Protein AF-A0A2V8E1J5-F1 (afdb_monomer_lite)

pLDDT: mean 92.18, std 7.78, range [53.56, 98.25]

Foldseek 3Di:
DDPVCPVVVVVVVVVVVVLCVVCPPPDPCQQQDAPDPPGDGNVRVVVVVVVVVVVVVVVVVVVVVVVVVQVVCVVVVRHDFDADPVPAPDDPPQDDPSGDPGPDTDD

Radius of gyration: 20.86 Å; chains: 1; bounding box: 44×29×52 Å

Structure (mmCIF, N/CA/C/O backbone):
data_AF-A0A2V8E1J5-F1
#
_entry.id   AF-A0A2V8E1J5-F1
#
loop_
_atom_site.group_PDB
_atom_site.id
_atom_site.type_symbol
_atom_site.label_atom_id
_atom_site.label_alt_id
_atom_site.label_comp_id
_atom_site.label_asym_id
_atom_site.label_entity_id
_atom_site.label_seq_id
_atom_site.pdbx_PDB_ins_code
_atom_site.Cartn_x
_atom_site.Cartn_y
_atom_site.Cartn_z
_atom_site.occupancy
_atom_site.B_iso_or_equiv
_atom_site.auth_seq_id
_atom_site.auth_comp_id
_atom_site.auth_asym_id
_atom_site.auth_atom_id
_atom_site.pdbx_PDB_model_num
ATOM 1 N N . MET A 1 1 ? 16.561 -16.121 2.751 1.00 53.56 1 MET A N 1
ATOM 2 C CA . MET A 1 1 ? 15.542 -15.066 2.552 1.00 53.56 1 MET A CA 1
ATOM 3 C C . MET A 1 1 ? 16.159 -13.998 1.662 1.00 53.56 1 MET A C 1
ATOM 5 O O . MET A 1 1 ? 17.330 -13.708 1.848 1.00 53.56 1 MET A O 1
ATOM 9 N N . ASP A 1 2 ? 15.435 -13.490 0.663 1.00 61.53 2 ASP A N 1
ATOM 10 C CA . ASP A 1 2 ? 15.954 -12.468 -0.262 1.00 61.53 2 ASP A CA 1
ATOM 11 C C . ASP A 1 2 ? 16.099 -11.111 0.453 1.00 61.53 2 ASP A C 1
ATOM 13 O O . ASP A 1 2 ? 15.094 -10.526 0.873 1.00 61.53 2 ASP A O 1
ATOM 17 N N . ALA A 1 3 ? 17.344 -10.644 0.602 1.00 69.25 3 ALA A N 1
ATOM 18 C CA . ALA A 1 3 ? 17.717 -9.427 1.327 1.00 69.25 3 ALA A CA 1
ATOM 19 C C . ALA A 1 3 ? 17.124 -8.148 0.710 1.00 69.25 3 ALA A C 1
ATOM 21 O O . ALA A 1 3 ? 16.905 -7.161 1.411 1.00 69.25 3 ALA A O 1
ATOM 22 N N . LYS A 1 4 ? 16.802 -8.153 -0.593 1.00 74.69 4 LYS A N 1
ATOM 23 C CA . LYS A 1 4 ? 16.320 -6.951 -1.298 1.00 74.69 4 LYS A CA 1
ATOM 24 C C . LYS A 1 4 ? 14.991 -6.420 -0.767 1.00 74.69 4 LYS A C 1
ATOM 26 O O . LYS A 1 4 ? 14.771 -5.213 -0.776 1.00 74.69 4 LYS A O 1
ATOM 31 N N . ASN A 1 5 ? 14.134 -7.301 -0.257 1.00 82.50 5 ASN A N 1
ATOM 32 C CA . ASN A 1 5 ? 12.801 -6.921 0.218 1.00 82.50 5 ASN A CA 1
ATOM 33 C C . ASN A 1 5 ? 12.697 -6.944 1.746 1.00 82.50 5 ASN A C 1
ATOM 35 O O . ASN A 1 5 ? 11.589 -6.904 2.276 1.00 82.50 5 ASN A O 1
ATOM 39 N N . GLU A 1 6 ? 13.815 -7.048 2.466 1.00 91.31 6 GLU A N 1
ATOM 40 C CA . GLU A 1 6 ? 13.813 -7.175 3.925 1.00 91.31 6 GLU A CA 1
ATOM 41 C C . GLU A 1 6 ? 13.187 -5.950 4.601 1.00 91.31 6 GLU A C 1
ATOM 43 O O . GLU A 1 6 ? 12.295 -6.102 5.432 1.00 91.31 6 GLU A O 1
ATOM 48 N N . TRP A 1 7 ? 13.535 -4.740 4.153 1.00 91.56 7 TRP A N 1
ATOM 49 C CA . TRP A 1 7 ? 12.934 -3.497 4.649 1.00 91.56 7 TRP A CA 1
ATOM 50 C C . TRP A 1 7 ? 11.432 -3.406 4.381 1.00 91.56 7 TRP A C 1
ATOM 52 O O . TRP A 1 7 ? 10.671 -3.048 5.279 1.00 91.56 7 TRP A O 1
ATOM 62 N N . LEU A 1 8 ? 10.987 -3.771 3.174 1.00 90.88 8 LEU A N 1
ATOM 63 C CA . LEU A 1 8 ? 9.564 -3.781 2.828 1.00 90.88 8 LEU A CA 1
ATOM 64 C C . LEU A 1 8 ? 8.801 -4.801 3.681 1.00 90.88 8 LEU A C 1
ATOM 66 O O . LEU A 1 8 ? 7.779 -4.471 4.279 1.00 90.88 8 LEU A O 1
ATOM 70 N N . ARG A 1 9 ? 9.318 -6.029 3.788 1.00 91.50 9 ARG A N 1
ATOM 71 C CA . ARG A 1 9 ? 8.728 -7.089 4.615 1.00 91.50 9 ARG A CA 1
ATOM 72 C C . ARG A 1 9 ? 8.667 -6.679 6.079 1.00 91.50 9 ARG A C 1
ATOM 74 O O . ARG A 1 9 ? 7.635 -6.872 6.712 1.00 91.50 9 ARG A O 1
ATOM 81 N N . HIS A 1 10 ? 9.728 -6.067 6.597 1.00 95.62 10 HIS A N 1
ATOM 82 C CA . HIS A 1 10 ? 9.767 -5.543 7.956 1.00 95.62 10 HIS A CA 1
ATOM 83 C C . HIS A 1 10 ? 8.742 -4.418 8.164 1.00 95.62 10 HIS A C 1
ATOM 85 O O . HIS A 1 10 ? 8.050 -4.402 9.182 1.00 95.62 10 HIS A O 1
ATOM 91 N N . ALA A 1 11 ? 8.591 -3.499 7.205 1.00 94.75 11 ALA A N 1
ATOM 92 C CA . ALA A 1 11 ? 7.596 -2.430 7.275 1.00 94.75 11 ALA A CA 1
ATOM 93 C C . ALA A 1 11 ? 6.163 -2.991 7.298 1.00 94.75 11 ALA A C 1
ATOM 95 O O . ALA A 1 11 ? 5.385 -2.646 8.189 1.00 94.75 11 ALA A O 1
ATOM 96 N N . VAL A 1 12 ? 5.835 -3.918 6.391 1.00 94.94 12 VAL A N 1
ATOM 97 C CA . VAL A 1 12 ? 4.524 -4.591 6.350 1.00 94.94 12 VAL A CA 1
ATOM 98 C C . VAL A 1 12 ? 4.273 -5.382 7.638 1.00 94.94 12 VAL A C 1
ATOM 100 O O . VAL A 1 12 ? 3.218 -5.238 8.256 1.00 94.94 12 VAL A O 1
ATOM 103 N N . ALA A 1 13 ? 5.262 -6.149 8.107 1.00 96.38 13 ALA A N 1
ATOM 104 C CA 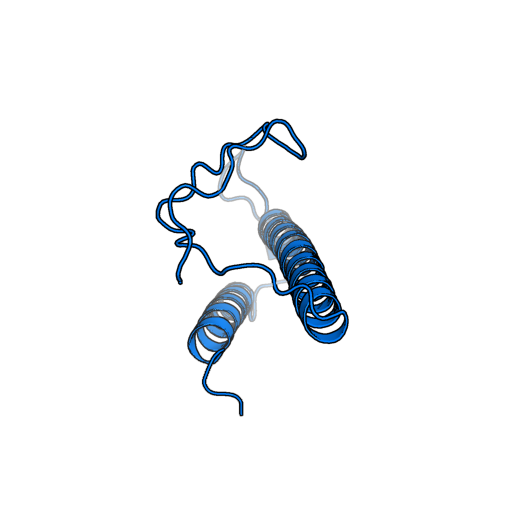. ALA A 1 13 ? 5.177 -6.890 9.365 1.00 96.38 13 ALA A CA 1
ATOM 105 C C . ALA A 1 13 ? 4.974 -5.960 10.571 1.00 96.38 13 ALA A C 1
ATOM 107 O O . ALA A 1 13 ? 4.197 -6.275 11.470 1.00 96.38 13 ALA A O 1
ATOM 108 N N . THR A 1 14 ? 5.613 -4.787 10.577 1.00 97.00 14 THR A N 1
ATOM 109 C CA . THR A 1 14 ? 5.442 -3.776 11.628 1.00 97.00 14 THR A CA 1
ATOM 110 C C . THR A 1 14 ? 4.009 -3.252 11.668 1.00 97.00 14 THR A C 1
ATOM 112 O O . THR A 1 14 ? 3.434 -3.142 12.754 1.00 97.00 14 THR A O 1
ATOM 115 N N . VAL A 1 15 ? 3.409 -2.949 10.510 1.00 96.25 15 VAL A N 1
ATOM 116 C CA . VAL A 1 15 ? 2.010 -2.501 10.445 1.00 96.25 15 VAL A CA 1
ATOM 117 C C . VAL A 1 15 ? 1.071 -3.607 10.921 1.00 96.25 15 VAL A C 1
ATOM 119 O O . VAL A 1 15 ? 0.258 -3.358 11.811 1.00 96.25 15 VAL A O 1
ATOM 122 N N . ALA A 1 16 ? 1.229 -4.832 10.411 1.00 95.56 16 ALA A N 1
ATOM 123 C CA . ALA A 1 16 ? 0.407 -5.976 10.804 1.00 95.56 16 ALA A CA 1
ATOM 124 C C . ALA A 1 16 ? 0.502 -6.263 12.313 1.00 95.56 16 ALA A C 1
ATOM 126 O O . ALA A 1 16 ? -0.515 -6.431 12.988 1.00 95.56 16 ALA A O 1
ATOM 127 N N . TYR A 1 17 ? 1.717 -6.244 12.869 1.00 97.31 17 TYR A N 1
ATOM 128 C CA . TYR A 1 17 ? 1.948 -6.440 14.297 1.00 97.31 17 TYR A CA 1
ATOM 129 C C . TYR A 1 17 ? 1.269 -5.359 15.143 1.00 97.31 17 TYR A C 1
ATOM 131 O O . TYR A 1 17 ? 0.588 -5.677 16.118 1.00 97.31 17 TYR A O 1
ATOM 139 N N . ARG A 1 18 ? 1.422 -4.079 14.776 1.00 97.06 18 ARG A N 1
ATOM 140 C CA . ARG A 1 18 ? 0.823 -2.963 15.523 1.00 97.06 18 ARG A CA 1
ATOM 141 C C . ARG A 1 18 ? -0.700 -2.978 15.435 1.00 97.06 18 ARG A C 1
ATOM 143 O O . ARG A 1 18 ? -1.342 -2.878 16.475 1.00 97.06 18 ARG A O 1
ATOM 150 N N . ALA A 1 19 ? -1.264 -3.186 14.246 1.00 94.94 19 ALA A N 1
ATOM 151 C CA . ALA A 1 19 ? -2.708 -3.308 14.051 1.00 94.94 19 ALA A CA 1
ATOM 152 C C . ALA A 1 19 ? -3.288 -4.472 14.870 1.00 94.94 19 ALA A C 1
ATOM 154 O O . ALA A 1 19 ? -4.249 -4.295 15.617 1.00 94.94 19 ALA A O 1
ATOM 155 N N . GLY A 1 20 ? -2.642 -5.642 14.813 1.00 95.38 20 GLY A N 1
ATOM 156 C CA . GLY A 1 20 ? -3.029 -6.805 15.604 1.00 95.38 20 GLY A CA 1
ATOM 157 C C . GLY A 1 20 ? -2.918 -6.560 17.110 1.00 95.38 20 GLY A C 1
ATOM 158 O O . GLY A 1 20 ? -3.796 -6.970 17.864 1.00 95.38 20 GLY A O 1
ATOM 159 N N . LYS A 1 21 ? -1.871 -5.863 17.569 1.00 97.38 21 LYS A N 1
ATOM 160 C CA . LYS A 1 21 ? -1.713 -5.481 18.981 1.00 97.38 21 LYS A CA 1
ATOM 161 C C . LYS A 1 21 ? -2.829 -4.542 19.447 1.00 97.38 21 LYS A C 1
ATOM 163 O O . LYS A 1 21 ? -3.286 -4.698 20.572 1.00 97.38 21 LYS A O 1
ATOM 168 N N . SER A 1 22 ? -3.289 -3.624 18.598 1.00 95.31 22 SER A N 1
ATOM 169 C CA . SER A 1 22 ? -4.351 -2.665 18.931 1.00 95.31 22 SER A CA 1
ATOM 170 C C . SER A 1 22 ? -5.726 -3.298 19.162 1.00 95.31 22 SER A C 1
ATOM 172 O O . SER A 1 22 ? -6.527 -2.723 19.890 1.00 95.31 22 SER A O 1
ATOM 174 N N . VAL A 1 23 ? -6.009 -4.460 18.567 1.00 95.06 23 VAL A N 1
ATOM 175 C CA . VAL A 1 23 ? -7.309 -5.152 18.710 1.00 95.06 23 VAL A CA 1
ATOM 176 C C . VAL A 1 23 ? -7.247 -6.386 19.614 1.00 95.06 23 VAL A C 1
ATOM 178 O O . VAL A 1 23 ? -8.274 -6.972 19.953 1.00 95.06 23 VAL A O 1
ATOM 181 N N . ARG A 1 24 ? -6.044 -6.812 20.013 1.00 97.12 24 ARG A N 1
ATOM 182 C CA . ARG A 1 24 ? -5.836 -8.034 20.795 1.00 97.12 24 ARG A CA 1
ATOM 183 C C . ARG A 1 24 ? -6.493 -7.929 22.171 1.00 97.12 24 ARG A C 1
ATOM 185 O O . ARG A 1 24 ? -6.179 -7.030 22.941 1.00 97.12 24 ARG A O 1
ATOM 192 N N . GLY A 1 25 ? -7.355 -8.895 22.488 1.00 97.25 25 GLY A N 1
ATOM 193 C CA . GLY A 1 25 ? -8.068 -8.952 23.769 1.00 97.25 25 GLY A CA 1
ATOM 194 C C . GLY A 1 25 ? -9.218 -7.949 23.898 1.00 97.25 25 GLY A C 1
ATOM 195 O O . GLY A 1 25 ? -9.836 -7.889 24.958 1.00 97.25 25 GLY A O 1
ATOM 196 N N . ALA A 1 26 ? -9.527 -7.179 22.849 1.00 97.31 26 ALA A N 1
ATOM 197 C CA . ALA A 1 26 ? -10.679 -6.291 22.856 1.00 97.31 26 ALA A CA 1
ATOM 198 C C . ALA A 1 26 ? -11.990 -7.105 22.856 1.00 97.31 26 ALA A C 1
ATOM 200 O O . ALA A 1 26 ? -12.083 -8.116 22.151 1.00 97.31 26 ALA A O 1
ATOM 201 N N . PRO A 1 27 ? -13.020 -6.683 23.614 1.00 97.50 27 PRO A N 1
ATOM 202 C CA . PRO A 1 27 ? -14.327 -7.327 23.558 1.00 97.50 27 PRO A CA 1
ATOM 203 C C . PRO A 1 27 ? -14.954 -7.135 22.171 1.00 97.50 27 PRO A C 1
ATOM 205 O O . PRO A 1 27 ? -14.709 -6.128 21.510 1.00 97.50 27 PRO A O 1
ATOM 208 N N . ALA A 1 28 ? -15.828 -8.051 21.744 1.00 96.19 28 ALA A N 1
ATOM 209 C CA . ALA A 1 28 ? -16.478 -7.971 20.429 1.00 96.19 28 ALA A CA 1
ATOM 210 C C . ALA A 1 28 ? -17.244 -6.648 20.209 1.00 96.19 28 ALA A C 1
ATOM 212 O O . ALA A 1 28 ? -17.264 -6.115 19.100 1.00 96.19 28 ALA A O 1
ATOM 213 N N . SER A 1 29 ? -17.808 -6.067 21.274 1.00 97.00 29 SER A N 1
ATOM 214 C CA . SER A 1 29 ? -18.488 -4.764 21.234 1.00 97.00 29 SER A CA 1
ATOM 215 C C . SER A 1 29 ? -17.573 -3.604 20.822 1.00 97.00 29 SER A C 1
ATOM 217 O O . SER A 1 29 ? -18.059 -2.609 20.283 1.00 97.00 29 SER A O 1
ATOM 219 N N . PHE A 1 30 ? -16.253 -3.731 21.001 1.00 97.81 30 PHE A N 1
ATOM 220 C CA . PHE A 1 30 ? -15.280 -2.716 20.598 1.00 97.81 30 PHE A CA 1
ATOM 221 C C . PHE A 1 30 ? -15.324 -2.429 19.093 1.00 97.81 30 PHE A C 1
ATOM 223 O O . PHE A 1 30 ? -15.091 -1.295 18.685 1.00 97.81 30 PHE A O 1
ATOM 230 N N . ALA A 1 31 ? -15.714 -3.407 18.268 1.00 97.31 31 ALA A N 1
ATOM 231 C CA . ALA A 1 31 ? -15.903 -3.227 16.829 1.00 97.31 31 ALA A CA 1
ATOM 232 C C . ALA A 1 31 ? -16.836 -2.044 16.485 1.00 97.31 31 ALA A C 1
ATOM 234 O O . ALA A 1 31 ? -16.624 -1.359 15.479 1.00 97.31 31 ALA A O 1
ATOM 235 N N . GLY A 1 32 ? -17.836 -1.780 17.336 1.00 97.75 32 GLY A N 1
ATOM 236 C CA . GLY A 1 32 ? -18.795 -0.683 17.194 1.00 97.75 32 GLY A CA 1
ATOM 237 C C . GLY A 1 32 ? -18.384 0.635 17.861 1.00 97.75 32 GLY A C 1
ATOM 238 O O . GLY A 1 32 ? -19.074 1.636 17.676 1.00 97.75 32 GLY A O 1
ATOM 239 N N . PHE A 1 33 ? -17.280 0.669 18.615 1.00 97.62 33 PHE A N 1
ATOM 240 C CA . PHE A 1 33 ? -16.841 1.863 19.342 1.00 97.62 33 PHE A CA 1
ATOM 241 C C . PHE A 1 33 ? -16.491 3.012 18.388 1.00 97.62 33 PHE A C 1
ATOM 243 O O . PHE A 1 33 ? -15.759 2.807 17.418 1.00 97.62 33 PHE A O 1
ATOM 250 N N . ARG A 1 34 ? -16.971 4.226 18.696 1.00 97.88 34 ARG A N 1
ATOM 251 C CA . ARG A 1 34 ? -16.611 5.491 18.033 1.00 97.88 34 ARG A CA 1
ATOM 252 C C . ARG A 1 34 ? -16.014 6.448 19.061 1.00 97.88 34 ARG A C 1
ATOM 254 O O . ARG A 1 34 ? -16.570 6.599 20.143 1.00 97.88 34 ARG A O 1
ATOM 261 N N . ALA A 1 35 ? -14.929 7.129 18.697 1.00 96.19 35 ALA A N 1
ATOM 262 C CA . ALA A 1 35 ? -14.305 8.143 19.550 1.00 96.19 35 ALA A CA 1
ATOM 263 C C . ALA A 1 35 ? -15.078 9.477 19.550 1.00 96.19 35 ALA A C 1
ATOM 265 O O . ALA A 1 35 ? -14.981 10.253 20.494 1.00 96.19 35 ALA A O 1
ATOM 266 N N . GLY A 1 36 ? -15.854 9.742 18.497 1.00 96.75 36 GLY A N 1
ATOM 267 C CA . GLY A 1 36 ? -16.730 10.902 18.387 1.00 96.75 36 GLY A CA 1
ATOM 268 C C . GLY A 1 36 ? -17.851 10.694 17.360 1.00 96.75 36 GLY A C 1
ATOM 269 O O . GLY A 1 36 ? -17.837 9.703 16.622 1.00 96.75 36 GLY A O 1
ATOM 270 N N . PRO A 1 37 ? -18.813 11.630 17.269 1.00 95.12 37 PRO A N 1
ATOM 271 C CA . PRO A 1 37 ? -20.028 11.465 16.463 1.00 95.12 37 PRO A CA 1
ATOM 272 C C . PRO A 1 37 ? -19.763 11.216 14.972 1.00 95.12 37 PRO A C 1
ATOM 274 O O . PRO A 1 37 ? -20.500 10.486 14.318 1.00 95.12 37 PRO A O 1
ATOM 277 N N . THR A 1 38 ? -18.685 11.790 14.437 1.00 96.69 38 THR A N 1
ATOM 278 C CA . THR A 1 38 ? -18.301 11.711 13.017 1.00 96.69 38 THR A CA 1
ATOM 279 C C . THR A 1 38 ? -17.144 10.743 12.750 1.00 96.69 38 THR A C 1
ATOM 281 O O . THR A 1 38 ? -16.796 10.500 11.596 1.00 96.69 38 THR A O 1
ATOM 284 N N . SER A 1 39 ? -16.525 10.170 13.790 1.00 97.06 39 SER A N 1
ATOM 285 C CA . SER A 1 39 ? -15.372 9.273 13.635 1.00 97.06 39 SER A CA 1
ATOM 286 C C . SER A 1 39 ? -15.805 7.887 13.170 1.00 97.06 39 SER A C 1
ATOM 288 O O . SER A 1 39 ? -16.831 7.404 13.647 1.00 97.06 39 SER A O 1
ATOM 290 N N . ARG A 1 40 ? -15.009 7.215 12.327 1.00 98.00 40 ARG A N 1
ATOM 291 C CA . ARG A 1 40 ? -15.178 5.787 11.985 1.00 98.00 40 ARG A CA 1
ATOM 292 C C . ARG A 1 40 ? -15.210 4.909 13.244 1.00 98.00 40 ARG A C 1
ATOM 294 O O . ARG A 1 40 ? -14.538 5.223 14.225 1.00 98.00 40 ARG A O 1
ATOM 301 N N . THR A 1 41 ? -15.954 3.802 13.205 1.00 98.25 41 THR A N 1
ATOM 302 C CA . THR A 1 41 ? -15.839 2.772 14.250 1.00 98.25 41 THR A CA 1
ATOM 303 C C . THR A 1 41 ? -14.491 2.051 14.178 1.00 98.25 41 THR A C 1
ATOM 305 O O . THR A 1 41 ? -13.818 2.096 13.144 1.00 98.25 41 THR A O 1
ATOM 308 N N . ALA A 1 42 ? -14.120 1.312 15.228 1.00 97.19 42 ALA A N 1
ATOM 309 C CA . ALA A 1 42 ? -12.936 0.449 15.196 1.00 97.19 42 ALA A CA 1
ATOM 310 C C . ALA A 1 42 ? -12.960 -0.542 14.012 1.00 97.19 42 ALA A C 1
ATOM 312 O O . ALA A 1 42 ? -11.965 -0.675 13.299 1.00 97.19 42 ALA A O 1
ATOM 313 N N . ALA A 1 43 ? -14.108 -1.176 13.735 1.00 96.94 43 ALA A N 1
ATOM 314 C CA . ALA A 1 43 ? -14.256 -2.072 12.584 1.00 96.94 43 ALA A CA 1
ATOM 315 C C . ALA A 1 43 ? -14.122 -1.342 11.237 1.00 96.94 43 ALA A C 1
ATOM 317 O O . ALA A 1 43 ? -13.488 -1.856 10.321 1.00 96.94 43 ALA A O 1
ATOM 318 N N . GLN A 1 44 ? -14.664 -0.126 11.117 1.00 98.19 44 GLN A N 1
ATOM 319 C CA . GLN A 1 44 ? -14.535 0.680 9.900 1.00 98.19 44 GLN A CA 1
ATOM 320 C C . GLN A 1 44 ? -13.086 1.111 9.638 1.00 98.19 44 GLN A C 1
ATOM 322 O O . GLN A 1 44 ? -12.681 1.199 8.483 1.00 98.19 44 GLN A O 1
ATOM 327 N N . ILE A 1 45 ? -12.295 1.369 10.686 1.00 96.88 45 ILE A N 1
ATOM 328 C CA . ILE A 1 45 ? -10.856 1.634 10.547 1.00 96.88 45 ILE A CA 1
ATOM 329 C C . ILE A 1 45 ? -10.143 0.385 10.019 1.00 96.88 45 ILE A C 1
ATOM 331 O O . ILE A 1 45 ? -9.387 0.488 9.057 1.00 96.88 45 ILE A O 1
ATOM 335 N N . LEU A 1 46 ? -10.412 -0.789 10.599 1.00 94.94 46 LEU A N 1
ATOM 336 C CA . LEU A 1 46 ? -9.784 -2.041 10.170 1.00 94.94 46 LEU A CA 1
ATOM 337 C C . LEU A 1 46 ? -10.157 -2.423 8.728 1.00 94.94 46 LEU A C 1
ATOM 339 O O . LEU A 1 46 ? -9.285 -2.816 7.955 1.00 94.94 46 LEU A O 1
ATOM 343 N N . SER A 1 47 ? -11.428 -2.263 8.350 1.00 96.69 47 SER A N 1
ATOM 344 C CA . SER A 1 47 ? -11.886 -2.469 6.969 1.00 96.69 47 SER A CA 1
ATOM 345 C C . SER A 1 47 ? -11.160 -1.530 6.015 1.00 96.69 47 SER A C 1
ATOM 347 O O . SER A 1 47 ? -10.583 -1.984 5.039 1.00 96.69 47 SER A O 1
ATOM 349 N N . HIS A 1 48 ? -11.087 -0.239 6.348 1.00 97.12 48 HIS A N 1
ATOM 350 C CA . HIS A 1 48 ? -10.400 0.739 5.510 1.00 97.12 48 HIS A CA 1
ATOM 351 C C . HIS A 1 48 ? -8.905 0.430 5.339 1.00 97.12 48 HIS A C 1
ATOM 353 O O . HIS A 1 48 ? -8.354 0.615 4.256 1.00 97.12 48 HIS A O 1
ATOM 359 N N . MET A 1 49 ? -8.242 -0.053 6.394 1.00 96.25 49 MET A N 1
ATOM 360 C CA . MET A 1 49 ? -6.864 -0.534 6.291 1.00 96.25 49 MET A CA 1
ATOM 361 C C . MET A 1 49 ? -6.757 -1.733 5.344 1.00 96.25 49 MET A C 1
ATOM 363 O O . MET A 1 49 ? -5.815 -1.789 4.563 1.00 96.25 49 MET A O 1
ATOM 367 N N . SER A 1 50 ? -7.709 -2.666 5.405 1.00 94.75 50 SER A N 1
ATOM 368 C CA . SER A 1 50 ? -7.737 -3.846 4.532 1.00 94.75 50 SER A CA 1
ATOM 369 C C . SER A 1 50 ? -7.905 -3.433 3.066 1.00 94.75 50 SER A C 1
ATOM 371 O O . SER A 1 50 ? -7.062 -3.787 2.248 1.00 94.75 50 SER A O 1
ATOM 373 N N . ASP A 1 51 ? -8.876 -2.562 2.771 1.00 97.38 51 ASP A N 1
ATOM 374 C CA . ASP A 1 51 ? -9.109 -2.023 1.422 1.00 97.38 51 ASP A CA 1
ATOM 375 C C . ASP A 1 51 ? -7.853 -1.330 0.856 1.00 97.38 51 ASP A C 1
ATOM 377 O O . ASP A 1 51 ? -7.510 -1.476 -0.319 1.00 97.38 51 ASP A O 1
ATOM 381 N N . LEU A 1 52 ? -7.131 -0.581 1.700 1.00 96.50 52 LEU A N 1
ATOM 382 C CA . LEU A 1 52 ? -5.888 0.088 1.313 1.00 96.50 52 LEU A CA 1
ATOM 383 C C . LEU A 1 52 ? -4.779 -0.912 0.950 1.00 96.50 52 LEU A C 1
ATOM 385 O O . LEU A 1 52 ? -4.045 -0.690 -0.016 1.00 96.50 52 LEU A O 1
ATOM 389 N N . PHE A 1 53 ? -4.631 -1.995 1.716 1.00 95.50 53 PHE A N 1
ATOM 390 C CA . PHE A 1 53 ? -3.621 -3.017 1.440 1.00 95.50 53 PHE A CA 1
ATOM 391 C C . PHE A 1 53 ? -3.970 -3.871 0.216 1.00 95.50 53 PHE A C 1
ATOM 393 O O . PHE A 1 53 ? -3.061 -4.205 -0.543 1.00 95.50 53 PHE A O 1
ATOM 400 N N . ASP A 1 54 ? -5.250 -4.143 -0.033 1.00 96.62 54 ASP A N 1
ATOM 401 C CA . ASP A 1 54 ? -5.703 -4.834 -1.248 1.00 96.62 54 ASP A CA 1
ATOM 402 C C . ASP A 1 54 ? -5.433 -3.994 -2.508 1.00 96.62 54 ASP A C 1
ATOM 404 O O . ASP A 1 54 ? -4.936 -4.497 -3.525 1.00 96.62 54 ASP A O 1
ATOM 408 N N . TRP A 1 55 ? -5.664 -2.680 -2.431 1.00 97.06 55 TRP A N 1
ATOM 409 C CA . TRP A 1 55 ? -5.274 -1.754 -3.494 1.00 97.06 55 TRP A CA 1
ATOM 410 C C . TRP A 1 55 ? -3.752 -1.737 -3.714 1.00 97.06 55 TRP A C 1
ATOM 412 O O . TRP A 1 55 ? -3.287 -1.827 -4.853 1.00 97.06 55 TRP A O 1
ATOM 422 N N . ALA A 1 56 ? -2.957 -1.682 -2.639 1.00 95.44 56 ALA A N 1
ATOM 423 C CA . ALA A 1 56 ? -1.497 -1.704 -2.734 1.00 95.44 56 ALA A CA 1
ATOM 424 C C . ALA A 1 56 ? -0.965 -3.016 -3.344 1.00 95.44 56 ALA A C 1
ATOM 426 O O . ALA A 1 56 ? -0.023 -2.987 -4.140 1.00 95.44 56 ALA A O 1
ATOM 427 N N . LEU A 1 57 ? -1.583 -4.155 -3.014 1.00 94.81 57 LEU A N 1
ATOM 428 C CA . LEU A 1 57 ? -1.257 -5.455 -3.601 1.00 94.81 57 LEU A CA 1
ATOM 429 C C . LEU A 1 57 ? -1.498 -5.460 -5.116 1.00 94.81 57 LEU A C 1
ATOM 431 O O . LEU A 1 57 ? -0.638 -5.917 -5.866 1.00 94.81 57 LEU A O 1
ATOM 435 N N . SER A 1 58 ? -2.614 -4.883 -5.566 1.00 97.31 58 SER A N 1
ATOM 436 C CA . SER A 1 58 ? -2.945 -4.775 -6.994 1.00 97.31 58 SER A CA 1
ATOM 437 C C . SER A 1 58 ? -1.897 -3.968 -7.777 1.00 97.31 58 SER A C 1
ATOM 439 O O . SER A 1 58 ? -1.542 -4.318 -8.901 1.00 97.31 58 SER A O 1
ATOM 441 N N . ILE A 1 59 ? -1.340 -2.910 -7.175 1.00 95.44 59 ILE A N 1
ATOM 442 C CA . ILE A 1 59 ? -0.246 -2.133 -7.781 1.00 95.44 59 ILE A CA 1
ATOM 443 C C . ILE A 1 59 ? 1.045 -2.954 -7.861 1.00 95.44 59 ILE A C 1
ATOM 445 O O . ILE A 1 59 ? 1.726 -2.931 -8.887 1.00 95.44 59 ILE A O 1
ATOM 449 N N . ALA A 1 60 ? 1.399 -3.673 -6.794 1.00 93.69 60 ALA A N 1
ATOM 450 C CA . ALA A 1 60 ? 2.604 -4.501 -6.769 1.00 93.69 60 ALA A CA 1
ATOM 451 C C . ALA A 1 60 ? 2.561 -5.619 -7.829 1.00 93.69 60 ALA A C 1
ATOM 453 O O . ALA A 1 60 ? 3.578 -5.916 -8.464 1.00 93.69 60 ALA A O 1
ATOM 454 N N . ASP A 1 61 ? 1.384 -6.200 -8.056 1.00 96.62 61 ASP A N 1
ATOM 455 C CA . ASP A 1 61 ? 1.155 -7.190 -9.108 1.00 96.62 61 ASP A CA 1
ATOM 456 C C . ASP A 1 61 ? 1.321 -6.582 -10.511 1.00 96.62 61 ASP A C 1
ATOM 458 O O . ASP A 1 61 ? 2.113 -7.069 -11.323 1.00 96.62 61 ASP A O 1
ATOM 462 N N . ALA A 1 62 ? 0.704 -5.422 -10.765 1.00 96.75 62 ALA A N 1
ATOM 463 C CA . ALA A 1 62 ? 0.883 -4.698 -12.023 1.00 96.75 62 ALA A CA 1
ATOM 464 C C . ALA A 1 62 ? 2.365 -4.376 -12.310 1.00 96.75 62 ALA A C 1
ATOM 466 O O . ALA A 1 62 ? 2.843 -4.570 -13.430 1.00 96.75 62 ALA A O 1
ATOM 467 N N . LEU A 1 63 ? 3.128 -3.948 -11.297 1.00 94.56 63 LEU A N 1
ATOM 468 C CA . LEU A 1 63 ? 4.569 -3.695 -11.428 1.00 94.56 63 LEU A CA 1
ATOM 469 C C . LEU A 1 63 ? 5.371 -4.971 -11.728 1.00 94.56 63 LEU A C 1
ATOM 471 O O . LEU A 1 63 ? 6.359 -4.919 -12.465 1.00 94.56 63 LEU A O 1
ATOM 475 N N . THR A 1 64 ? 4.934 -6.123 -11.216 1.00 95.19 64 THR A N 1
ATOM 476 C CA . THR A 1 64 ? 5.535 -7.424 -11.548 1.00 95.19 64 THR A CA 1
ATOM 477 C C . THR A 1 64 ? 5.370 -7.728 -13.036 1.00 95.19 64 THR A C 1
ATOM 479 O O . THR A 1 64 ? 6.340 -8.094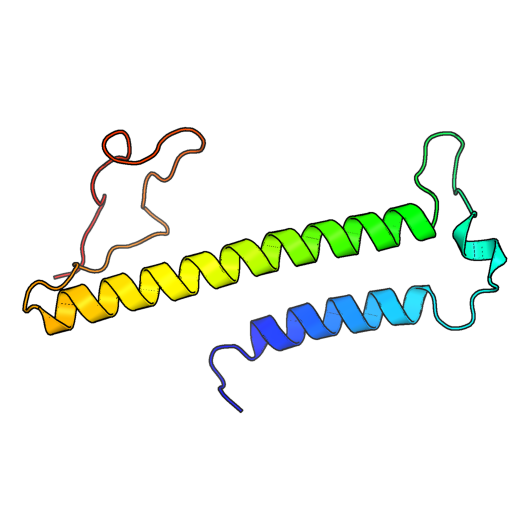 -13.706 1.00 95.19 64 THR A O 1
ATOM 482 N N . HIS A 1 65 ? 4.178 -7.494 -13.587 1.00 97.44 65 HIS A N 1
ATOM 483 C CA . HIS A 1 65 ? 3.918 -7.660 -15.016 1.00 97.44 65 HIS A CA 1
ATOM 484 C C . HIS A 1 65 ? 4.691 -6.660 -15.891 1.00 97.44 65 HIS A C 1
ATOM 486 O O . HIS A 1 65 ? 5.223 -7.047 -16.932 1.00 97.44 65 HIS A O 1
ATOM 492 N N . VAL A 1 66 ? 4.869 -5.407 -15.458 1.00 95.25 66 VAL A N 1
ATOM 493 C CA . VAL A 1 66 ? 5.757 -4.446 -16.149 1.00 95.25 66 VAL A CA 1
ATOM 494 C C . VAL A 1 66 ? 7.205 -4.959 -16.202 1.00 95.25 66 VAL A C 1
ATOM 496 O O . VAL A 1 66 ? 7.875 -4.854 -17.236 1.00 95.25 66 VAL A O 1
ATOM 499 N N . GLY A 1 67 ? 7.685 -5.581 -15.121 1.00 94.38 67 GLY A N 1
ATOM 500 C CA . GLY A 1 67 ? 8.995 -6.235 -15.092 1.00 94.38 67 GLY A CA 1
ATOM 501 C C . GLY A 1 67 ? 9.104 -7.388 -16.095 1.00 94.38 67 GLY A C 1
ATOM 502 O O . GLY A 1 67 ? 10.106 -7.496 -16.804 1.00 94.38 67 GLY A O 1
ATOM 503 N N . GLN A 1 68 ? 8.059 -8.210 -16.214 1.00 97.62 68 GLN A N 1
ATOM 504 C CA . GLN A 1 68 ? 7.994 -9.286 -17.209 1.00 97.62 68 GLN A CA 1
ATOM 505 C C . GLN A 1 68 ? 8.046 -8.740 -18.642 1.00 97.62 68 GLN A C 1
ATOM 507 O O . GLN A 1 68 ? 8.846 -9.228 -19.437 1.00 97.62 68 GLN A O 1
ATOM 512 N N . LEU A 1 69 ? 7.288 -7.685 -18.962 1.00 96.88 69 LEU A N 1
ATOM 513 C CA . LEU A 1 69 ? 7.353 -7.021 -20.272 1.00 96.88 69 LEU A CA 1
ATOM 514 C C . LEU A 1 69 ? 8.764 -6.497 -20.576 1.00 96.88 69 LEU A C 1
ATOM 516 O O . LEU A 1 69 ? 9.277 -6.674 -21.682 1.00 96.88 69 LEU A O 1
ATOM 520 N N . THR A 1 70 ? 9.420 -5.900 -19.580 1.00 95.75 70 THR A N 1
ATOM 521 C CA . THR A 1 70 ? 10.805 -5.417 -19.702 1.00 95.75 70 THR A CA 1
ATOM 522 C C . THR A 1 70 ? 11.783 -6.569 -19.963 1.00 95.75 70 THR A C 1
ATOM 524 O O . THR A 1 70 ? 12.693 -6.444 -20.785 1.00 95.75 70 THR A O 1
ATOM 527 N N . MET A 1 71 ? 11.579 -7.721 -19.315 1.00 97.12 71 MET A N 1
ATOM 528 C CA . MET A 1 71 ? 12.366 -8.932 -19.557 1.00 97.12 71 MET A CA 1
ATOM 529 C C . MET A 1 71 ? 12.127 -9.490 -20.969 1.00 97.12 71 MET A C 1
ATOM 531 O O . MET A 1 71 ? 13.091 -9.779 -21.676 1.00 97.12 71 MET A O 1
ATOM 535 N N . MET A 1 72 ? 10.874 -9.552 -21.426 1.00 98.12 72 MET A N 1
ATOM 536 C CA . MET A 1 72 ? 10.519 -9.987 -22.783 1.00 98.12 72 MET A CA 1
ATOM 537 C C . MET A 1 72 ? 11.140 -9.092 -23.863 1.00 98.12 72 MET A C 1
ATOM 539 O O . MET A 1 72 ? 11.705 -9.604 -24.825 1.00 98.12 72 MET A O 1
ATOM 543 N N . ARG A 1 73 ? 11.110 -7.763 -23.685 1.00 98.00 73 ARG A N 1
ATOM 544 C CA . ARG A 1 73 ? 11.787 -6.792 -24.565 1.00 98.00 73 ARG A CA 1
ATOM 545 C C . ARG A 1 73 ? 13.277 -7.113 -24.731 1.00 98.00 73 ARG A C 1
ATOM 547 O O . ARG A 1 73 ? 13.790 -7.068 -25.844 1.00 98.00 73 ARG A O 1
ATOM 554 N N . ARG A 1 74 ? 13.965 -7.480 -23.643 1.00 95.88 74 ARG A N 1
ATOM 555 C CA . ARG A 1 74 ? 15.377 -7.894 -23.684 1.00 95.88 74 ARG A CA 1
ATOM 556 C C . ARG A 1 74 ? 15.577 -9.205 -24.445 1.00 95.88 74 ARG A C 1
ATOM 558 O O . ARG A 1 74 ? 16.510 -9.288 -25.233 1.00 95.88 74 ARG A O 1
ATOM 565 N N . LEU A 1 75 ? 14.726 -10.206 -24.212 1.00 97.56 75 LEU A N 1
ATOM 566 C CA . LEU A 1 75 ? 14.792 -11.489 -24.925 1.00 97.56 75 LEU A CA 1
ATOM 567 C C . LEU A 1 75 ? 14.539 -11.335 -26.432 1.00 97.56 75 LEU A C 1
ATOM 569 O O . LEU A 1 75 ? 15.095 -12.089 -27.218 1.00 97.56 75 LEU A O 1
ATOM 573 N N . ALA A 1 76 ? 13.746 -10.340 -26.830 1.00 98.25 76 ALA A N 1
ATOM 574 C CA . ALA A 1 76 ? 13.486 -9.986 -28.223 1.00 98.25 76 ALA A CA 1
ATOM 575 C C . ALA A 1 76 ? 14.552 -9.049 -28.837 1.00 98.25 76 ALA A C 1
ATOM 577 O O . ALA A 1 76 ? 14.251 -8.332 -29.786 1.00 98.25 76 ALA A O 1
ATOM 578 N N . GLU A 1 77 ? 15.761 -8.994 -28.263 1.00 97.19 77 GLU A N 1
ATOM 579 C CA . GLU A 1 77 ? 16.892 -8.160 -28.718 1.00 97.19 77 GLU A CA 1
ATOM 580 C C . GLU A 1 77 ? 16.593 -6.653 -28.815 1.00 97.19 77 GLU A C 1
ATOM 582 O O . GLU A 1 77 ? 17.302 -5.888 -29.464 1.00 97.19 77 GLU A O 1
ATOM 587 N N . ALA A 1 78 ? 15.564 -6.192 -28.107 1.00 96.69 78 ALA A N 1
ATOM 588 C CA . ALA A 1 78 ? 15.149 -4.803 -28.088 1.00 96.69 78 ALA A CA 1
ATOM 589 C C . ALA A 1 78 ? 15.083 -4.326 -26.626 1.00 96.69 78 ALA A C 1
ATOM 591 O O . ALA A 1 78 ? 13.998 -4.125 -26.087 1.00 96.69 78 ALA A O 1
ATOM 592 N N . PRO A 1 79 ? 16.197 -4.153 -25.903 1.00 94.69 79 PRO A N 1
ATOM 593 C CA . PRO A 1 79 ? 16.145 -3.752 -24.498 1.00 94.69 79 PRO A CA 1
ATOM 594 C C . PRO A 1 79 ? 15.521 -2.356 -24.316 1.00 94.69 79 PRO A C 1
ATOM 596 O O . PRO A 1 79 ? 15.677 -1.475 -25.159 1.00 94.69 79 PRO A O 1
ATOM 599 N N . VAL A 1 80 ? 14.796 -2.163 -23.211 1.00 91.62 80 VAL A N 1
ATOM 600 C CA . VAL A 1 80 ? 14.375 -0.830 -22.747 1.00 91.62 80 VAL A CA 1
ATOM 601 C C . VAL A 1 80 ? 15.551 -0.220 -21.989 1.00 91.62 80 VAL A C 1
ATOM 603 O O . VAL A 1 80 ? 16.126 -0.887 -21.123 1.00 91.62 80 VAL A O 1
ATOM 606 N N . LYS A 1 81 ? 15.927 1.017 -22.319 1.00 90.25 81 LYS A N 1
ATOM 607 C CA . LYS A 1 81 ? 16.967 1.738 -21.583 1.00 90.25 81 LYS A CA 1
ATOM 608 C C . LYS A 1 81 ? 16.453 2.099 -20.194 1.00 90.25 81 LYS A C 1
ATOM 610 O O . LYS A 1 81 ? 15.296 2.475 -20.028 1.00 90.25 81 LYS A O 1
ATOM 615 N N . GLY A 1 82 ? 17.300 1.933 -19.182 1.00 88.00 82 GLY A N 1
ATOM 616 C CA . GLY A 1 82 ? 16.941 2.354 -17.831 1.00 88.00 82 GLY A CA 1
ATOM 617 C C . GLY A 1 82 ? 16.865 3.877 -17.752 1.00 88.00 82 GLY A C 1
ATOM 618 O O . GLY A 1 82 ? 17.592 4.563 -18.462 1.00 88.00 82 GLY A O 1
ATOM 619 N N . GLU A 1 83 ? 16.031 4.406 -16.863 1.00 90.25 83 GLU A N 1
ATOM 620 C CA . GLU A 1 83 ? 15.946 5.843 -16.605 1.00 90.25 83 GLU A CA 1
ATOM 621 C C . GLU A 1 83 ? 15.957 6.157 -15.108 1.00 90.25 83 GLU A C 1
ATOM 623 O O . GLU A 1 83 ? 15.715 5.297 -14.252 1.00 90.25 83 GLU A O 1
ATOM 628 N N . ASN A 1 84 ? 16.231 7.417 -14.777 1.00 86.81 84 ASN A N 1
ATOM 629 C CA . ASN A 1 84 ? 16.126 7.888 -13.405 1.00 86.81 84 ASN A CA 1
ATOM 630 C C . ASN A 1 84 ? 14.680 8.286 -13.067 1.00 86.81 84 ASN A C 1
ATOM 632 O O . ASN A 1 84 ? 14.288 9.435 -13.267 1.00 86.81 84 ASN A O 1
ATOM 636 N N . TYR A 1 85 ? 13.930 7.367 -12.453 1.00 86.88 85 TYR A N 1
ATOM 637 C CA . TYR A 1 85 ? 12.548 7.614 -12.021 1.00 86.88 85 TYR A CA 1
ATOM 638 C C . TYR A 1 85 ? 12.386 8.736 -10.982 1.00 86.88 85 TYR A C 1
ATOM 640 O O . TYR A 1 85 ? 11.307 9.306 -10.882 1.00 86.88 85 TYR A O 1
ATOM 648 N N . PHE A 1 86 ? 13.435 9.114 -10.238 1.00 84.75 86 PHE A N 1
ATOM 649 C CA . PH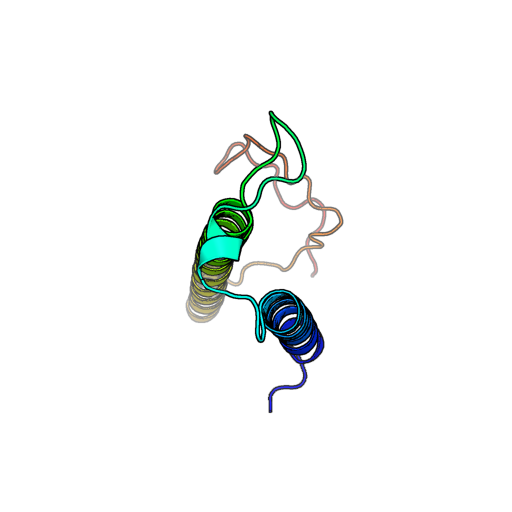E A 1 86 ? 13.376 10.277 -9.336 1.00 84.75 86 PHE A CA 1
ATOM 650 C C . PHE A 1 86 ? 13.308 11.606 -10.107 1.00 84.75 86 PHE A C 1
ATO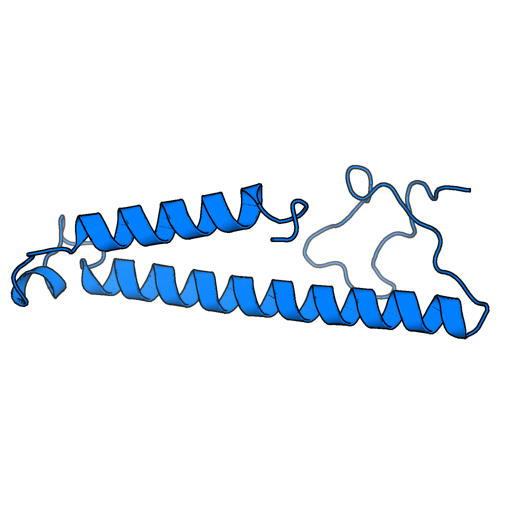M 652 O O . PHE A 1 86 ? 12.855 12.612 -9.570 1.00 84.75 86 PHE A O 1
ATOM 659 N N . LYS A 1 87 ? 13.775 11.620 -11.362 1.00 86.00 87 LYS A N 1
ATOM 660 C CA . LYS A 1 87 ? 13.735 12.787 -12.256 1.00 86.00 87 LYS A CA 1
ATOM 661 C C . LYS A 1 87 ? 12.703 12.656 -13.380 1.00 86.00 87 LYS A C 1
ATOM 663 O O . LYS A 1 87 ? 12.589 13.583 -14.177 1.00 86.00 87 LYS A O 1
ATOM 668 N N . ALA A 1 88 ? 12.000 11.529 -13.474 1.00 88.56 88 ALA A N 1
ATOM 669 C CA . ALA A 1 88 ? 10.972 11.324 -14.486 1.00 88.56 88 ALA A CA 1
ATOM 670 C C . ALA A 1 88 ? 9.768 12.241 -14.209 1.00 88.56 88 ALA A C 1
ATOM 672 O O . ALA A 1 88 ? 9.296 12.324 -13.074 1.00 88.56 88 ALA A O 1
ATOM 673 N N . ASP A 1 89 ? 9.259 12.921 -15.242 1.00 88.94 89 ASP A N 1
ATOM 674 C CA . ASP A 1 89 ? 8.054 13.760 -15.143 1.00 88.94 89 ASP A CA 1
ATOM 675 C C . ASP A 1 89 ? 6.792 12.887 -15.187 1.00 88.94 89 ASP A C 1
ATOM 677 O O . ASP A 1 89 ? 6.065 12.840 -16.178 1.00 88.94 89 ASP A O 1
ATOM 681 N N . ILE A 1 90 ? 6.561 12.139 -14.107 1.00 88.75 90 ILE A N 1
ATOM 682 C CA . ILE A 1 90 ? 5.381 11.292 -13.945 1.00 88.75 90 ILE A CA 1
ATOM 683 C C . ILE A 1 90 ? 4.285 12.118 -13.273 1.00 88.75 90 ILE A C 1
ATOM 685 O O . ILE A 1 90 ? 4.318 12.362 -12.066 1.00 88.75 90 ILE A O 1
ATOM 689 N N . ALA A 1 91 ? 3.284 12.523 -14.053 1.00 88.81 91 ALA A N 1
ATOM 690 C CA . ALA A 1 91 ? 2.158 13.312 -13.561 1.00 88.81 91 ALA A CA 1
ATOM 691 C C . ALA A 1 91 ? 0.843 12.521 -13.535 1.00 88.81 91 ALA A C 1
ATOM 693 O O . ALA A 1 91 ? 0.506 11.798 -14.477 1.00 88.81 91 ALA A O 1
ATOM 694 N N . VAL A 1 92 ? 0.052 12.725 -12.475 1.00 88.69 92 VAL A N 1
ATOM 695 C CA . VAL A 1 92 ? -1.323 12.210 -12.386 1.00 88.69 92 VAL A CA 1
ATOM 696 C C . VAL A 1 92 ? -2.145 12.735 -13.568 1.00 88.69 92 VAL A C 1
ATOM 698 O O . VAL A 1 92 ? -2.084 13.916 -13.903 1.00 88.69 92 VAL A O 1
ATOM 701 N N . GLY A 1 93 ? -2.919 11.849 -14.199 1.00 90.12 93 GLY A N 1
ATOM 702 C CA . GLY A 1 93 ? -3.774 12.186 -15.341 1.00 90.12 93 GLY A CA 1
ATOM 703 C C . GLY A 1 93 ? -3.081 12.150 -16.708 1.00 90.12 93 GLY A C 1
ATOM 704 O O . GLY A 1 93 ? -3.758 12.341 -17.714 1.00 90.12 93 GLY A O 1
ATOM 705 N N . ARG A 1 94 ? -1.771 11.865 -16.781 1.00 89.88 94 ARG A N 1
ATOM 706 C CA . ARG A 1 94 ? -1.057 11.632 -18.049 1.00 89.88 94 ARG A CA 1
ATOM 707 C C . ARG A 1 94 ? -0.723 10.152 -18.207 1.00 89.88 94 ARG A C 1
ATOM 709 O O . ARG A 1 94 ? -0.069 9.570 -17.347 1.00 89.88 94 ARG A O 1
ATOM 716 N N . LEU A 1 95 ? -1.179 9.546 -19.303 1.00 86.75 95 LEU A N 1
ATOM 717 C CA . LEU A 1 95 ? -1.004 8.121 -19.601 1.00 86.75 95 LEU A CA 1
ATOM 718 C C . LEU A 1 95 ? -0.669 7.907 -21.082 1.00 86.75 95 LEU A C 1
ATOM 720 O O . LEU A 1 95 ? -0.994 8.736 -21.935 1.00 86.75 95 LEU A O 1
ATOM 724 N N . GLY A 1 96 ? -0.055 6.764 -21.394 1.00 85.50 96 GLY A N 1
ATOM 725 C CA . GLY A 1 96 ? 0.269 6.376 -22.767 1.00 85.50 96 GLY A CA 1
ATOM 726 C C . GLY A 1 96 ? 1.138 7.418 -23.473 1.00 85.50 96 GLY A C 1
ATOM 727 O O . GLY A 1 96 ? 2.111 7.905 -22.906 1.00 85.50 96 GLY A O 1
ATOM 728 N N . MET A 1 97 ? 0.760 7.787 -24.698 1.00 85.31 97 MET A N 1
ATOM 729 C CA . MET A 1 97 ? 1.512 8.745 -25.525 1.00 85.31 97 MET A CA 1
ATOM 730 C C . MET A 1 97 ? 1.472 10.187 -25.005 1.00 85.31 97 MET A C 1
ATOM 732 O O . MET A 1 97 ? 2.243 11.020 -25.466 1.00 85.31 97 MET A O 1
ATOM 736 N N . ALA A 1 98 ? 0.584 10.491 -24.054 1.00 86.06 98 ALA A N 1
ATOM 737 C CA . ALA A 1 98 ? 0.557 11.791 -23.392 1.00 86.06 98 ALA A CA 1
ATOM 738 C C . ALA A 1 98 ? 1.603 11.908 -22.266 1.00 86.06 98 ALA A C 1
ATOM 740 O O . ALA A 1 98 ? 1.774 12.999 -21.717 1.00 86.06 98 ALA A O 1
ATOM 741 N N . GLN A 1 99 ? 2.275 10.811 -21.889 1.00 87.56 99 GLN A N 1
ATOM 742 C CA . GLN A 1 99 ? 3.381 10.863 -20.938 1.00 87.56 99 GLN A CA 1
ATOM 743 C C . GLN A 1 99 ? 4.646 11.389 -21.620 1.00 87.56 99 GLN A C 1
ATOM 745 O O . GLN A 1 99 ? 4.925 11.046 -22.769 1.00 87.56 99 GLN A O 1
ATOM 750 N N . GLN A 1 100 ? 5.410 12.216 -20.907 1.00 83.00 100 GLN A N 1
ATOM 751 C CA . GLN A 1 100 ? 6.669 12.732 -21.434 1.00 83.00 100 GLN A CA 1
ATOM 752 C C . GLN A 1 100 ? 7.677 11.589 -21.644 1.00 83.00 100 GLN A C 1
ATOM 754 O O . GLN A 1 100 ? 7.699 10.645 -20.848 1.00 83.00 100 GLN A O 1
ATOM 759 N N . PRO A 1 101 ? 8.506 11.651 -22.702 1.00 81.81 101 PRO A N 1
ATOM 760 C CA . PRO A 1 101 ? 9.591 10.698 -22.887 1.00 81.81 101 PRO A CA 1
ATOM 761 C C . PRO A 1 101 ? 10.602 10.799 -21.737 1.00 81.81 101 PRO A C 1
ATOM 763 O O . PRO A 1 101 ? 10.619 11.779 -20.987 1.00 81.81 101 PRO A O 1
ATOM 766 N N . ALA A 1 102 ? 11.459 9.784 -21.617 1.00 80.88 102 ALA A N 1
ATOM 767 C CA . ALA A 1 102 ? 12.446 9.689 -20.549 1.00 80.88 102 ALA A CA 1
ATOM 768 C C . ALA A 1 102 ? 13.269 10.979 -20.407 1.00 80.88 102 ALA A C 1
ATOM 770 O O . ALA A 1 102 ? 13.916 11.435 -21.351 1.00 80.88 102 ALA A O 1
ATOM 771 N N . ALA A 1 103 ? 13.272 11.559 -19.204 1.00 78.50 103 ALA A N 1
ATOM 772 C CA . ALA A 1 103 ? 13.994 12.804 -18.935 1.00 78.50 103 ALA A CA 1
ATOM 773 C C . ALA A 1 103 ? 15.518 12.609 -19.011 1.00 78.50 103 ALA A C 1
ATOM 775 O O . ALA A 1 103 ? 16.259 13.521 -19.383 1.00 78.50 103 ALA A O 1
ATOM 776 N N . ARG A 1 104 ? 15.992 11.416 -18.626 1.00 80.25 104 ARG A N 1
ATOM 777 C CA . ARG A 1 104 ? 17.381 10.981 -18.779 1.00 80.25 104 ARG A CA 1
ATOM 778 C C . ARG A 1 104 ? 17.472 9.460 -18.726 1.00 80.25 104 ARG A C 1
ATOM 780 O O . ARG A 1 104 ? 17.303 8.870 -17.656 1.00 80.25 104 ARG A O 1
ATOM 787 N N . GLU A 1 105 ? 17.812 8.867 -19.860 1.00 85.00 105 GLU A N 1
ATOM 788 C CA . GLU A 1 105 ? 18.168 7.454 -19.956 1.00 85.00 105 GLU A CA 1
ATOM 789 C C . GLU A 1 105 ? 19.619 7.223 -19.506 1.00 85.00 105 GLU A C 1
ATOM 791 O O . GLU A 1 105 ? 20.460 8.129 -19.539 1.00 85.00 105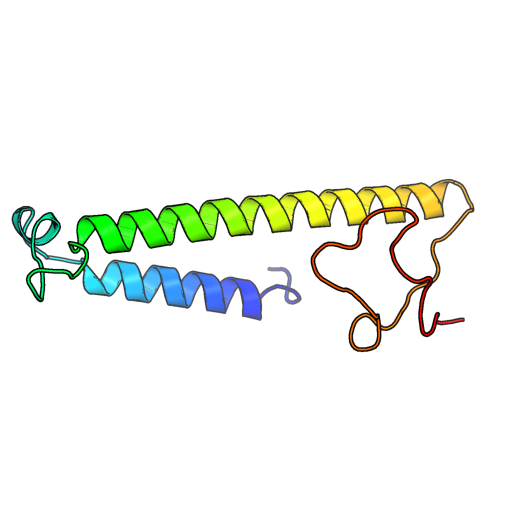 GLU A O 1
ATOM 796 N N . PHE A 1 106 ? 19.897 6.011 -19.042 1.00 83.94 106 PHE A N 1
ATOM 797 C CA . PHE A 1 106 ? 21.247 5.504 -18.840 1.00 83.94 106 PHE A CA 1
ATOM 798 C C . PHE A 1 106 ? 21.749 4.886 -20.151 1.00 83.94 106 PHE A C 1
ATOM 800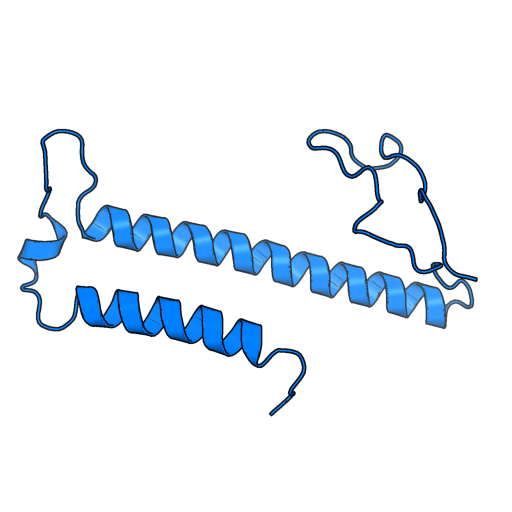 O O . PHE A 1 106 ? 20.966 4.243 -20.858 1.00 83.94 106 PHE A O 1
ATOM 807 N N . ASP A 1 107 ? 23.032 5.095 -20.453 1.00 68.88 107 ASP A N 1
ATOM 808 C CA . ASP A 1 107 ? 23.732 4.412 -21.549 1.00 68.88 107 ASP A CA 1
ATOM 809 C C . ASP A 1 107 ? 24.031 2.946 -21.197 1.00 68.88 107 ASP A C 1
ATOM 811 O O . ASP A 1 107 ? 24.364 2.671 -20.016 1.00 68.88 107 ASP A O 1
#

Sequence (107 aa):
MDAKNEWLRHAVATVAYRAGKSVRGAPASFAGFRAGPTSRTAAQILSHMSDLFDWALSIADALTHVGQLTMMRRLAEAPVKGENYFKADIAVGRLGMAQQPAAREFD

Secondary structure (DSSP, 8-state):
--GGGHHHHHHHHHHHHHHHHHHTT--GGGGG--SSTTSPPHHHHHHHHHHHHHHHHHHHHHHHHHHHHHHHHHHTT-PPPPB-TTTS---TT--GGGSPPPSSB--